Protein AF-A0A2G2QVF4-F1 (afdb_monomer_lite)

Secondary structure (DSSP, 8-state):
-----------------------TT-----S---HHHHHHHHTT-HHHHHHHHHHHHHS--HHHHHHHHHHHHHHHHHHHHHHHHHHH-HHHHHHHHHHHHHHHHHHHHHHHHTS--PPTTTHHHHHHHTTT-

Radius of gyration: 27.66 Å; chains: 1; bounding box: 65×47×85 Å

Sequence (133 aa):
MEQVSRVNGMQQMPSVENHHKHHQGTDIMSDKISGKAKAIIAHITLIGWIVALVLNMQKRDSYASFYIRQYLGIMICGFVGNIVFSMIHNSLVMIWAILVLVAWIISLVGAISDKETEIPYIGSYFQNWFKGL

Structure (mmCIF, N/CA/C/O backbone):
data_AF-A0A2G2QVF4-F1
#
_entry.id   AF-A0A2G2QVF4-F1
#
loop_
_atom_site.group_PDB
_atom_site.id
_atom_site.type_symbol
_atom_site.label_atom_id
_atom_site.label_alt_id
_atom_site.label_comp_id
_atom_site.label_asym_id
_atom_site.label_entity_id
_atom_site.label_seq_id
_atom_site.pdbx_PDB_ins_code
_atom_site.Cartn_x
_atom_site.Cartn_y
_atom_site.Cartn_z
_atom_site.occupancy
_atom_site.B_iso_or_equiv
_atom_site.auth_seq_id
_atom_site.auth_comp_id
_atom_site.auth_asym_id
_atom_site.auth_atom_id
_atom_site.pdbx_PDB_model_num
ATOM 1 N N . MET A 1 1 ? -46.483 32.854 62.940 1.00 43.19 1 MET A N 1
ATOM 2 C CA . MET A 1 1 ? -45.574 33.959 62.590 1.00 43.19 1 MET A CA 1
ATOM 3 C C . MET A 1 1 ? -44.204 33.584 63.105 1.00 43.19 1 MET A C 1
ATOM 5 O O . MET A 1 1 ? -44.026 33.466 64.311 1.00 43.19 1 MET A O 1
ATOM 9 N N . GLU A 1 2 ? -43.323 33.261 62.164 1.00 57.56 2 GLU A N 1
ATOM 10 C CA . GLU A 1 2 ? -41.919 32.912 62.359 1.00 57.56 2 GLU A CA 1
ATOM 11 C C . GLU A 1 2 ? -41.177 33.953 63.189 1.00 57.56 2 GLU A C 1
ATOM 13 O O . GLU A 1 2 ? -41.100 35.124 62.829 1.00 57.56 2 GLU A O 1
ATOM 18 N N . GLN A 1 3 ? -40.589 33.487 64.281 1.00 48.31 3 GLN A N 1
ATOM 19 C CA . GLN A 1 3 ? -39.424 34.080 64.913 1.00 48.31 3 GLN A CA 1
ATOM 20 C C . GLN A 1 3 ? -38.576 32.877 65.350 1.00 48.31 3 GLN A C 1
ATOM 22 O O . GLN A 1 3 ? -39.121 31.927 65.898 1.00 48.31 3 GLN A O 1
ATOM 27 N N . VAL A 1 4 ? -37.270 32.775 65.191 1.00 56.53 4 VAL A N 1
ATOM 28 C CA . VAL A 1 4 ? -36.224 33.606 64.607 1.00 56.53 4 VAL A CA 1
ATOM 29 C C . VAL A 1 4 ? -34.995 32.687 64.638 1.00 56.53 4 VAL A C 1
ATOM 31 O O . VAL A 1 4 ? -34.863 31.866 65.544 1.00 56.53 4 VAL A O 1
ATOM 34 N N . SER A 1 5 ? -34.100 32.837 63.664 1.00 60.06 5 SER A N 1
ATOM 35 C CA . SER A 1 5 ? -32.658 32.593 63.809 1.00 60.06 5 SER A CA 1
ATOM 36 C C . SER A 1 5 ? -32.230 31.352 64.611 1.00 60.06 5 SER A C 1
ATOM 38 O O . SER A 1 5 ? -31.872 31.423 65.788 1.00 60.06 5 SER A O 1
ATOM 40 N N . ARG A 1 6 ? -32.119 30.215 63.923 1.00 59.81 6 ARG A N 1
ATOM 41 C CA . ARG A 1 6 ? -31.061 29.257 64.243 1.00 59.81 6 ARG A CA 1
ATOM 42 C C . ARG A 1 6 ? -29.952 29.408 63.219 1.00 59.81 6 ARG A C 1
ATOM 44 O O . ARG A 1 6 ? -29.966 28.783 62.171 1.00 59.81 6 ARG A O 1
ATOM 51 N N . VAL A 1 7 ? -29.037 30.308 63.562 1.00 62.59 7 VAL A N 1
ATOM 52 C CA . VAL A 1 7 ? -27.600 30.032 63.545 1.00 62.59 7 VAL A CA 1
ATOM 53 C C . VAL A 1 7 ? -27.114 29.378 62.253 1.00 62.59 7 VAL A C 1
ATOM 55 O O . VAL A 1 7 ? -26.990 28.168 62.104 1.00 62.59 7 VAL A O 1
ATOM 58 N N . ASN A 1 8 ? -26.809 30.279 61.333 1.00 55.47 8 ASN A N 1
ATOM 59 C CA . ASN A 1 8 ? -25.709 30.199 60.394 1.00 55.47 8 ASN A CA 1
ATOM 60 C C . ASN A 1 8 ? -24.504 29.385 60.921 1.00 55.47 8 ASN A C 1
ATOM 62 O O . ASN A 1 8 ? -24.060 29.594 62.048 1.00 55.47 8 ASN A O 1
ATOM 66 N N . GLY A 1 9 ? -23.916 28.574 60.040 1.00 59.25 9 GLY A N 1
ATOM 67 C CA . GLY A 1 9 ? -22.498 28.229 60.098 1.00 59.25 9 GLY 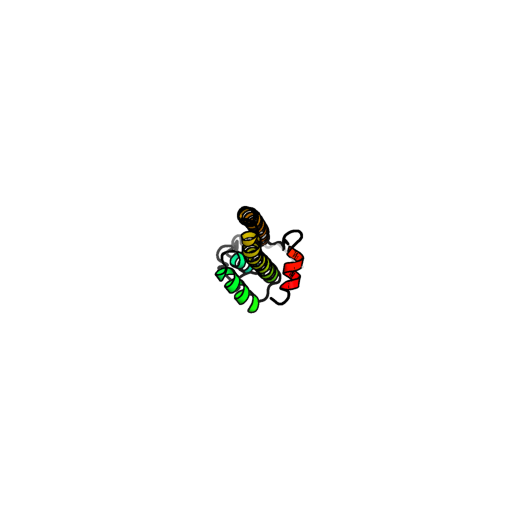A CA 1
ATOM 68 C C . GLY A 1 9 ? -22.134 27.018 60.948 1.00 59.25 9 GLY A C 1
ATOM 69 O O . GLY A 1 9 ? -21.844 27.151 62.128 1.00 59.25 9 GLY A O 1
ATOM 70 N N . MET A 1 10 ? -22.036 25.855 60.303 1.00 54.81 10 MET A N 1
ATOM 71 C CA . MET A 1 10 ? -20.814 25.040 60.283 1.00 54.81 10 MET A CA 1
ATOM 72 C C . MET A 1 10 ? -21.048 23.796 59.416 1.00 54.81 10 MET A C 1
ATOM 74 O O . MET A 1 10 ? -21.790 22.893 59.775 1.00 54.81 10 MET A O 1
ATOM 78 N N . GLN A 1 11 ? -20.337 23.765 58.289 1.00 60.97 11 GLN A N 1
ATOM 79 C CA . GLN A 1 11 ? -19.845 22.539 57.661 1.00 60.97 11 GLN A CA 1
ATOM 80 C C . GLN A 1 11 ? -20.892 21.603 57.041 1.00 60.97 11 GLN A C 1
ATOM 82 O O . GLN A 1 11 ? -21.108 20.482 57.486 1.00 60.97 11 GLN A O 1
ATOM 87 N N . GLN A 1 12 ? -21.375 21.977 55.859 1.00 57.03 12 GLN A N 1
ATOM 88 C CA . GLN A 1 12 ? -21.228 21.020 54.765 1.00 57.03 12 GLN A CA 1
ATOM 89 C C . GLN A 1 12 ? -20.032 21.482 53.949 1.00 57.03 12 GLN A C 1
ATOM 91 O O . GLN A 1 12 ? -20.113 22.401 53.137 1.00 57.03 12 GLN A O 1
ATOM 96 N N . MET A 1 13 ? -18.878 20.911 54.295 1.00 56.50 13 MET A N 1
ATOM 97 C CA . MET A 1 13 ? -17.682 21.031 53.477 1.00 56.50 13 MET A CA 1
ATOM 98 C C . MET A 1 13 ? -18.054 20.557 52.066 1.00 56.50 13 MET A C 1
ATOM 100 O O . MET A 1 13 ? -18.700 19.509 51.958 1.00 56.50 13 MET A O 1
ATOM 104 N N . PRO A 1 14 ? -17.671 21.268 50.988 1.00 58.97 14 PRO A N 1
ATOM 105 C CA . PRO A 1 14 ? -17.633 20.615 49.694 1.00 58.97 14 PRO A CA 1
ATOM 106 C C . PRO A 1 14 ? -16.743 19.391 49.886 1.00 58.97 14 PRO A C 1
ATOM 108 O O . PRO A 1 14 ? -15.627 19.522 50.392 1.00 58.97 14 PRO A O 1
ATOM 111 N N . SER A 1 15 ? -17.260 18.206 49.574 1.00 61.09 15 SER A N 1
ATOM 112 C CA . SER A 1 15 ? -16.462 16.990 49.493 1.00 61.09 15 SER A CA 1
ATOM 113 C C . SER A 1 15 ?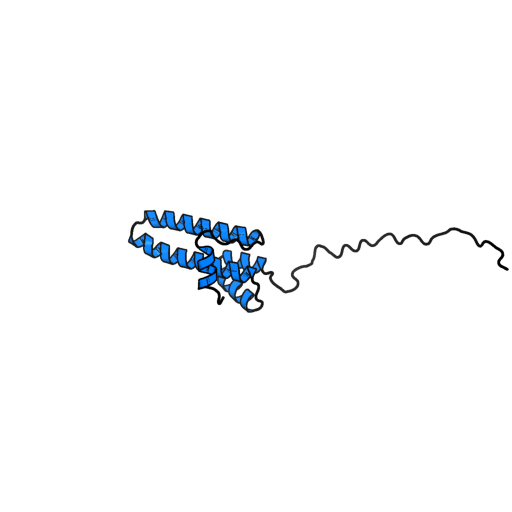 -15.440 17.199 48.377 1.00 61.09 15 SER A C 1
ATOM 115 O O . SER A 1 15 ? -15.652 16.836 47.223 1.00 61.09 15 SER A O 1
ATOM 117 N N . VAL A 1 16 ? -14.354 17.890 48.717 1.00 65.12 16 VAL A N 1
ATOM 118 C CA . VAL A 1 16 ? -13.092 17.793 48.011 1.00 65.12 16 VAL A CA 1
ATOM 119 C C . VAL A 1 16 ? -12.755 16.314 48.013 1.00 65.12 16 VAL A C 1
ATOM 121 O O . VAL A 1 16 ? -12.926 15.633 49.021 1.00 65.12 16 VAL A O 1
ATOM 124 N N . GLU A 1 17 ? -12.267 15.865 46.865 1.00 59.66 17 GLU A N 1
ATOM 125 C CA . GLU A 1 17 ? -11.664 14.555 46.691 1.00 59.66 17 GLU A CA 1
ATOM 126 C C . GLU A 1 17 ? -12.675 13.433 46.443 1.00 59.66 17 GLU A C 1
ATOM 128 O O . GLU A 1 17 ? -13.100 12.689 47.314 1.00 59.66 17 GLU A O 1
ATOM 133 N N . ASN A 1 18 ? -13.005 13.244 45.171 1.00 51.59 18 ASN A N 1
ATOM 134 C CA . ASN A 1 18 ? -12.189 12.299 44.429 1.00 51.59 18 ASN A CA 1
ATOM 135 C C . ASN A 1 18 ? -12.149 12.719 42.972 1.00 51.59 18 ASN A C 1
ATOM 137 O O . ASN A 1 18 ? -13.115 12.618 42.217 1.00 51.59 18 ASN A O 1
ATOM 141 N N . HIS A 1 19 ? -10.964 13.184 42.596 1.00 54.28 19 HIS A N 1
ATOM 142 C CA . HIS A 1 19 ? -10.455 13.108 41.249 1.00 54.28 19 HIS A CA 1
ATOM 143 C C . HIS A 1 19 ? -10.523 11.626 40.854 1.00 54.28 19 HIS A C 1
ATOM 145 O O . HIS A 1 19 ? -9.542 10.895 40.969 1.00 54.28 19 HIS A O 1
ATOM 151 N N . HIS A 1 20 ? -11.691 11.167 40.396 1.00 49.41 20 HIS A N 1
ATOM 152 C CA . HIS A 1 20 ? -11.818 9.954 39.608 1.00 49.41 20 HIS A CA 1
ATOM 153 C C . HIS A 1 20 ? -11.112 10.274 38.289 1.00 49.41 20 HIS A C 1
ATOM 155 O O . HIS A 1 20 ? -11.714 10.558 37.256 1.00 49.41 20 HIS A O 1
ATOM 161 N N . LYS A 1 21 ? -9.774 10.274 38.343 1.00 55.41 21 LYS A N 1
ATOM 162 C CA . LYS A 1 21 ? -8.960 9.805 37.240 1.00 55.41 21 LYS A CA 1
ATOM 163 C C . LYS A 1 21 ? -9.470 8.392 37.011 1.00 55.41 21 LYS A C 1
ATOM 165 O O . LYS A 1 21 ? -8.975 7.448 37.616 1.00 55.41 21 LYS A O 1
ATOM 170 N N . HIS A 1 22 ? -10.520 8.259 36.205 1.00 44.12 22 HIS A N 1
ATOM 171 C CA . HIS A 1 22 ? -10.784 6.999 35.550 1.00 44.12 22 HIS A CA 1
ATOM 172 C C . HIS A 1 22 ? -9.523 6.721 34.761 1.00 44.12 22 HIS A C 1
ATOM 174 O O . HIS A 1 22 ? -9.229 7.407 33.789 1.00 44.12 22 HIS A O 1
ATOM 180 N N . HIS A 1 23 ? -8.725 5.844 35.359 1.00 53.06 23 HIS A N 1
ATOM 181 C CA . HIS A 1 23 ? -7.497 5.234 34.908 1.00 53.06 23 HIS A CA 1
ATOM 182 C C . HIS A 1 23 ? -7.248 5.415 33.408 1.00 53.06 23 HIS A C 1
ATOM 184 O O . HIS A 1 23 ? -7.444 4.501 32.616 1.00 53.06 23 HIS A O 1
ATOM 190 N N . GLN A 1 24 ? -6.726 6.585 33.034 1.00 47.88 24 GLN A N 1
ATOM 191 C CA . GLN A 1 24 ? -6.181 6.870 31.709 1.00 47.88 24 GLN A CA 1
ATOM 192 C C . GLN A 1 24 ? -4.796 6.217 31.596 1.00 47.88 24 GLN A C 1
ATOM 194 O O . GLN A 1 24 ? -3.779 6.872 31.386 1.00 47.88 24 GLN A O 1
ATOM 199 N N . GLY A 1 25 ? -4.754 4.912 31.864 1.00 50.16 25 GLY A N 1
ATOM 200 C CA . GLY A 1 25 ? -3.527 4.153 32.075 1.00 50.16 25 GLY A CA 1
ATOM 201 C C . GLY A 1 25 ? -3.684 2.634 32.057 1.00 50.16 25 GLY A C 1
ATOM 202 O O . GLY A 1 25 ? -2.667 1.955 32.100 1.00 50.16 25 GLY A O 1
ATOM 203 N N . THR A 1 26 ? -4.901 2.087 31.951 1.00 50.06 26 THR A N 1
ATOM 204 C CA . THR A 1 26 ? -5.127 0.637 31.792 1.00 50.06 26 THR A CA 1
ATOM 205 C C . THR A 1 26 ? -6.418 0.324 31.030 1.00 50.06 26 THR A C 1
ATOM 207 O O . THR A 1 26 ? -7.097 -0.650 31.339 1.00 50.06 26 THR A O 1
ATOM 210 N N . ASP A 1 27 ? -6.728 1.075 29.971 1.00 51.00 27 ASP A N 1
ATOM 211 C CA . ASP A 1 27 ? -7.512 0.518 28.858 1.00 51.00 27 ASP A CA 1
ATOM 212 C C . ASP A 1 27 ? -6.585 -0.391 28.037 1.00 51.00 27 ASP A C 1
ATOM 214 O O . ASP A 1 27 ? -6.295 -0.161 26.862 1.00 51.00 27 ASP A O 1
ATOM 218 N N . ILE A 1 28 ? -6.029 -1.408 28.689 1.00 55.59 28 ILE A N 1
ATOM 219 C CA . ILE A 1 28 ? -5.375 -2.513 28.007 1.00 55.59 28 ILE A CA 1
ATOM 220 C C . ILE A 1 28 ? -6.461 -3.215 27.198 1.00 55.59 28 ILE A C 1
ATOM 222 O O . ILE A 1 28 ? -7.209 -4.032 27.716 1.00 55.59 28 ILE A O 1
ATOM 226 N N . MET A 1 29 ? -6.548 -2.848 25.919 1.00 51.66 29 MET A N 1
ATOM 227 C CA . MET A 1 29 ? -7.149 -3.665 24.875 1.00 51.66 29 MET A CA 1
ATOM 228 C C . MET A 1 29 ? -8.573 -4.142 25.203 1.00 51.66 29 MET A C 1
ATOM 230 O O . MET A 1 29 ? -8.805 -5.343 25.314 1.00 51.66 29 MET A O 1
ATOM 234 N N . SER A 1 30 ? -9.554 -3.234 25.296 1.00 48.16 30 SER A N 1
ATOM 235 C CA . SER A 1 30 ? -10.939 -3.659 25.037 1.00 48.16 30 SER A CA 1
ATOM 236 C C . SER A 1 30 ? -10.926 -4.422 23.708 1.00 48.16 30 SER A C 1
ATOM 238 O O . SER A 1 30 ? -10.532 -3.851 22.690 1.00 48.16 30 SER A O 1
ATOM 240 N N . ASP A 1 31 ? -11.203 -5.727 23.788 1.00 63.03 31 ASP A N 1
ATOM 241 C CA . ASP A 1 31 ? -10.879 -6.824 22.863 1.00 63.03 31 ASP A CA 1
ATOM 242 C C . ASP A 1 31 ? -11.325 -6.567 21.415 1.00 63.03 31 ASP A C 1
ATOM 244 O O . ASP A 1 31 ? -12.340 -7.052 20.911 1.00 63.03 31 ASP A O 1
ATOM 248 N N . LYS A 1 32 ? -10.594 -5.676 20.750 1.00 69.75 32 LYS A N 1
ATOM 249 C CA . LYS A 1 32 ? -10.864 -5.228 19.396 1.00 69.75 32 LYS A CA 1
ATOM 250 C C . LYS A 1 32 ? -9.639 -4.515 18.849 1.00 69.75 32 LYS A C 1
ATOM 252 O O . LYS A 1 32 ? -9.385 -3.353 19.151 1.00 69.75 32 LYS A O 1
ATOM 257 N N . ILE A 1 33 ? -8.905 -5.187 17.967 1.00 82.88 33 ILE A N 1
ATOM 258 C CA . ILE A 1 33 ? -7.825 -4.543 17.211 1.00 82.88 33 ILE A CA 1
ATOM 259 C C . ILE A 1 33 ? -8.429 -3.366 16.421 1.00 82.88 33 ILE A C 1
ATOM 261 O O . ILE A 1 33 ? -9.384 -3.549 15.652 1.00 82.88 33 ILE A O 1
ATOM 265 N N . SER A 1 34 ? -7.909 -2.154 16.637 1.00 90.75 34 SER A N 1
ATOM 266 C CA . SER A 1 34 ? -8.379 -0.941 15.957 1.00 90.75 34 SER A CA 1
ATOM 267 C C . SER A 1 34 ? -8.075 -0.991 14.456 1.00 90.75 34 SER A C 1
ATOM 269 O O . SER A 1 34 ? -7.137 -1.669 14.033 1.00 90.75 34 SER A O 1
ATOM 271 N N . GLY A 1 35 ? -8.844 -0.263 13.637 1.00 90.12 35 GLY A N 1
ATOM 272 C CA . GLY A 1 35 ? -8.588 -0.150 12.194 1.00 90.12 35 GLY A CA 1
ATOM 273 C C . GLY A 1 35 ? -7.157 0.291 11.889 1.00 90.12 35 GLY A C 1
ATOM 274 O O . GLY A 1 35 ? -6.472 -0.322 11.072 1.00 90.12 35 GLY A O 1
ATOM 275 N N . LYS A 1 36 ? -6.658 1.267 12.657 1.00 91.62 36 LYS A N 1
ATOM 276 C CA . LYS A 1 36 ? -5.270 1.733 12.609 1.00 91.62 36 LYS A CA 1
ATOM 277 C C . LYS A 1 36 ? -4.252 0.629 12.881 1.00 91.62 36 LYS A C 1
ATOM 279 O O . LYS A 1 36 ? -3.296 0.479 12.126 1.00 91.62 36 LYS A O 1
ATOM 284 N N . ALA A 1 37 ? -4.459 -0.171 13.925 1.00 92.56 37 ALA A N 1
ATOM 285 C CA . ALA A 1 37 ? -3.564 -1.282 14.227 1.00 92.56 37 ALA A CA 1
ATOM 286 C C . ALA A 1 37 ? -3.571 -2.329 13.101 1.00 92.56 37 ALA A C 1
ATOM 288 O O . ALA A 1 37 ? -2.502 -2.754 12.673 1.00 92.56 37 ALA A O 1
ATOM 289 N N . LYS A 1 38 ? -4.744 -2.679 12.550 1.00 93.50 38 LYS A N 1
ATOM 290 C CA . LYS A 1 38 ? -4.839 -3.581 11.384 1.00 93.50 38 LYS A CA 1
ATOM 291 C C . LYS A 1 38 ? -4.086 -3.021 10.174 1.00 93.50 38 LYS A C 1
ATOM 293 O O . LYS A 1 38 ? -3.342 -3.757 9.535 1.00 93.50 38 LYS A O 1
ATOM 298 N N . ALA A 1 39 ? -4.237 -1.727 9.890 1.00 93.81 39 ALA A N 1
ATOM 299 C CA . ALA A 1 39 ? -3.538 -1.056 8.798 1.00 93.81 39 ALA A CA 1
ATOM 300 C C . ALA A 1 39 ? -2.012 -1.087 8.979 1.00 93.81 39 ALA A C 1
ATOM 302 O O . ALA A 1 39 ? -1.295 -1.372 8.025 1.00 93.81 39 ALA A O 1
ATOM 303 N N . ILE A 1 40 ? -1.500 -0.855 10.191 1.00 93.25 40 ILE A N 1
ATOM 304 C CA . ILE A 1 40 ? -0.058 -0.934 10.475 1.00 93.25 40 ILE A CA 1
ATOM 305 C C . ILE A 1 40 ? 0.441 -2.377 10.342 1.00 93.25 40 ILE A C 1
ATOM 307 O O . ILE A 1 40 ? 1.437 -2.606 9.660 1.00 93.25 40 ILE A O 1
ATOM 311 N N . ILE A 1 41 ? -0.273 -3.354 10.921 1.00 92.75 41 ILE A N 1
ATOM 312 C CA . ILE A 1 41 ? 0.056 -4.788 10.819 1.00 92.75 41 ILE A CA 1
ATOM 313 C C . ILE A 1 41 ? 0.159 -5.216 9.350 1.00 92.75 41 ILE A C 1
ATOM 315 O O . ILE A 1 41 ? 1.064 -5.975 8.998 1.00 92.75 41 ILE A O 1
ATOM 319 N N . ALA A 1 42 ? -0.705 -4.670 8.487 1.00 92.69 42 ALA A N 1
ATOM 320 C CA . ALA A 1 42 ? -0.696 -4.974 7.065 1.00 92.69 42 ALA A CA 1
ATOM 321 C C . ALA A 1 42 ? 0.639 -4.647 6.376 1.00 92.69 42 ALA A C 1
ATOM 323 O O . ALA A 1 42 ? 0.965 -5.303 5.398 1.00 92.69 42 ALA A O 1
ATOM 324 N N . HIS A 1 43 ? 1.418 -3.683 6.880 1.00 91.06 43 HIS A N 1
ATOM 325 C CA . HIS A 1 43 ? 2.652 -3.204 6.246 1.00 91.06 43 HIS A CA 1
ATOM 326 C C . HIS A 1 43 ? 3.939 -3.865 6.761 1.00 91.06 43 HIS A C 1
ATOM 328 O O . HIS A 1 43 ? 5.005 -3.582 6.215 1.00 91.06 43 HIS A O 1
ATOM 334 N N . ILE A 1 44 ? 3.880 -4.700 7.807 1.00 89.88 44 ILE A N 1
ATOM 335 C CA . ILE A 1 44 ? 5.087 -5.221 8.481 1.00 89.88 44 ILE A CA 1
ATOM 336 C C . ILE A 1 44 ? 5.758 -6.319 7.648 1.00 89.88 44 ILE A C 1
ATOM 338 O O . ILE A 1 44 ? 6.965 -6.298 7.429 1.00 89.88 44 ILE A O 1
ATOM 342 N N . THR A 1 45 ? 4.982 -7.301 7.200 1.00 88.44 45 THR A N 1
ATOM 343 C CA . THR A 1 45 ? 5.448 -8.416 6.363 1.00 88.44 45 THR A CA 1
ATOM 344 C C . THR A 1 45 ? 4.295 -8.925 5.505 1.00 88.44 45 THR A C 1
ATOM 346 O O . THR A 1 45 ? 3.135 -8.630 5.789 1.00 88.44 45 THR A O 1
ATOM 349 N N . LEU A 1 46 ? 4.588 -9.777 4.518 1.00 90.06 46 LEU A N 1
ATOM 350 C CA . LEU A 1 46 ? 3.560 -10.534 3.795 1.00 90.06 46 LEU A CA 1
ATOM 351 C C . LEU A 1 46 ? 2.643 -11.318 4.756 1.00 90.06 46 LEU A C 1
ATOM 353 O O . LEU A 1 46 ? 1.430 -11.352 4.572 1.00 90.06 46 LEU A O 1
ATOM 357 N N . ILE A 1 47 ? 3.213 -11.898 5.818 1.00 92.25 47 ILE A N 1
ATOM 358 C CA . ILE A 1 47 ? 2.446 -12.591 6.863 1.00 92.25 47 ILE A CA 1
ATOM 359 C C . ILE A 1 47 ? 1.561 -11.592 7.621 1.00 92.25 47 ILE A C 1
ATOM 361 O O . ILE A 1 47 ? 0.378 -11.852 7.822 1.00 92.25 47 ILE A O 1
ATOM 365 N N . GLY A 1 48 ? 2.106 -10.429 7.988 1.00 92.31 48 GLY A N 1
ATOM 366 C CA . GLY A 1 48 ? 1.353 -9.336 8.609 1.00 92.31 48 GLY A CA 1
ATOM 367 C C . GLY A 1 48 ? 0.176 -8.872 7.748 1.00 92.31 48 GLY A C 1
ATOM 368 O O . GLY A 1 48 ? -0.926 -8.696 8.260 1.00 92.31 48 GLY A O 1
ATOM 369 N N . TRP A 1 49 ? 0.357 -8.782 6.432 1.00 96.19 49 TRP A N 1
ATOM 370 C CA . TRP A 1 49 ? -0.724 -8.482 5.495 1.00 96.19 49 TRP A CA 1
ATOM 371 C C . TRP A 1 49 ? -1.849 -9.522 5.522 1.00 96.19 49 TRP A C 1
ATOM 373 O O . TRP A 1 49 ? -3.016 -9.149 5.654 1.00 96.19 49 TRP A O 1
ATOM 383 N N . ILE A 1 50 ? -1.517 -10.818 5.484 1.00 95.12 50 ILE A N 1
ATOM 384 C CA . ILE A 1 50 ? -2.511 -11.902 5.583 1.00 95.12 50 ILE A CA 1
ATOM 385 C C . ILE A 1 50 ? -3.264 -11.818 6.918 1.00 95.12 50 ILE A C 1
ATOM 387 O O . ILE A 1 50 ? -4.492 -11.901 6.949 1.00 95.12 50 ILE A O 1
ATOM 391 N N . VAL A 1 51 ? -2.545 -11.608 8.024 1.00 94.56 51 VAL A N 1
ATOM 392 C CA . VAL A 1 51 ? -3.148 -11.462 9.356 1.00 94.56 51 VAL A CA 1
ATOM 393 C C . VAL A 1 51 ? -4.087 -10.254 9.399 1.00 94.56 51 VAL A C 1
ATOM 395 O O . VAL A 1 51 ? -5.217 -10.375 9.869 1.00 94.56 51 VAL A O 1
ATOM 398 N N . ALA A 1 52 ? -3.670 -9.104 8.869 1.00 94.38 52 ALA A N 1
ATOM 399 C CA . ALA A 1 52 ? -4.505 -7.908 8.800 1.00 94.38 52 ALA A CA 1
ATOM 400 C C . ALA A 1 52 ? -5.779 -8.135 7.974 1.00 94.38 52 ALA A C 1
ATOM 402 O O . ALA A 1 52 ? -6.853 -7.693 8.389 1.00 94.38 52 ALA A O 1
ATOM 403 N N . LEU A 1 53 ? -5.680 -8.862 6.856 1.00 95.25 53 LEU A N 1
ATOM 404 C CA . LEU A 1 53 ? -6.826 -9.247 6.033 1.00 95.25 53 LEU A CA 1
ATOM 405 C C . LEU A 1 53 ? -7.826 -10.087 6.834 1.00 95.25 53 LEU A C 1
ATOM 407 O O . LEU A 1 53 ? -8.997 -9.717 6.921 1.00 95.25 53 LEU A O 1
ATOM 411 N N . VAL A 1 54 ? -7.371 -11.162 7.482 1.00 94.75 54 VAL A N 1
ATOM 412 C CA . VAL A 1 54 ? -8.238 -12.041 8.286 1.00 94.75 54 VAL A CA 1
ATOM 413 C C . VAL A 1 54 ? -8.890 -11.273 9.443 1.00 94.75 54 VAL A C 1
ATOM 415 O O . VAL A 1 54 ? -10.103 -11.363 9.647 1.00 94.75 54 VAL A O 1
ATOM 418 N N . LEU A 1 55 ? -8.122 -10.444 10.158 1.00 92.50 55 LEU A N 1
ATOM 419 C CA . LEU A 1 55 ? -8.641 -9.596 11.238 1.00 92.50 55 LEU A CA 1
ATOM 420 C C . LEU A 1 55 ? -9.679 -8.583 10.736 1.00 92.50 55 LEU A C 1
ATOM 422 O O . LEU A 1 55 ? -10.613 -8.221 11.460 1.00 92.50 55 LEU A O 1
ATOM 426 N N . ASN A 1 56 ? -9.519 -8.076 9.516 1.00 94.12 56 ASN A N 1
ATOM 427 C CA . ASN A 1 56 ? -10.467 -7.154 8.905 1.00 94.12 56 ASN A CA 1
ATOM 428 C C . ASN A 1 56 ? -11.732 -7.870 8.402 1.00 94.12 5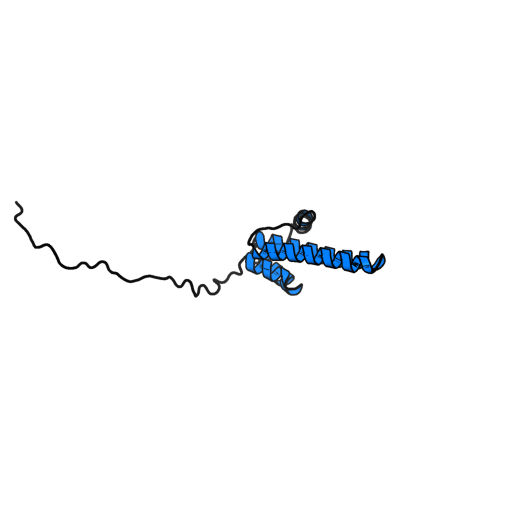6 ASN A C 1
ATOM 430 O O . ASN A 1 56 ? -12.814 -7.306 8.509 1.00 94.12 56 ASN A O 1
ATOM 434 N N . MET A 1 57 ? -11.643 -9.123 7.952 1.00 92.00 57 MET A N 1
ATOM 435 C CA . MET A 1 57 ? -12.818 -9.913 7.556 1.00 92.00 57 MET A CA 1
ATOM 436 C C . MET A 1 57 ? -13.764 -10.193 8.730 1.00 92.00 57 MET A C 1
ATOM 438 O O . MET A 1 57 ? -14.978 -10.126 8.562 1.00 92.00 57 MET A O 1
ATOM 442 N N . GLN A 1 58 ? -13.224 -10.457 9.923 1.00 89.75 58 GLN A N 1
ATOM 443 C CA . GLN A 1 58 ? -14.032 -10.668 11.132 1.00 89.75 58 GLN A CA 1
ATOM 444 C C . GLN A 1 58 ? -14.765 -9.397 11.574 1.00 89.75 58 GLN A C 1
ATOM 446 O O . GLN A 1 58 ? -15.915 -9.439 12.008 1.00 89.75 58 GLN A O 1
ATOM 451 N N . LYS A 1 59 ? -14.090 -8.247 11.477 1.00 88.88 59 LYS A N 1
ATOM 452 C CA . LYS A 1 59 ? -14.661 -6.945 11.821 1.00 88.88 59 LYS A CA 1
ATOM 453 C C . LYS A 1 59 ? -14.167 -5.885 10.855 1.00 88.88 59 LYS A C 1
ATOM 455 O O . LYS A 1 59 ? -13.098 -5.306 11.076 1.00 88.88 59 LYS A O 1
ATOM 460 N N . ARG A 1 60 ? -14.970 -5.652 9.816 1.00 90.00 60 ARG A N 1
ATOM 461 C CA . ARG A 1 60 ? -14.626 -4.749 8.719 1.00 90.00 60 ARG A CA 1
ATOM 462 C C . ARG A 1 60 ? -14.457 -3.326 9.223 1.00 90.00 60 ARG A C 1
ATOM 464 O O . ARG A 1 60 ? -15.252 -2.829 10.019 1.00 90.00 60 ARG A O 1
ATOM 471 N N . ASP A 1 61 ? -13.397 -2.706 8.745 1.00 94.12 61 ASP A N 1
ATOM 472 C CA . ASP A 1 61 ? -13.025 -1.332 9.018 1.00 94.12 61 ASP A CA 1
ATOM 473 C C . ASP A 1 61 ? -12.557 -0.714 7.694 1.00 94.12 61 ASP A C 1
ATOM 475 O O . ASP A 1 61 ? -11.743 -1.313 6.983 1.00 94.12 61 ASP A O 1
ATOM 479 N N . SER A 1 62 ? -13.134 0.423 7.295 1.00 93.62 62 SER A N 1
ATOM 480 C CA . SER A 1 62 ? -12.868 1.020 5.977 1.00 93.62 62 SER A CA 1
ATOM 481 C C . SER A 1 62 ? -11.404 1.426 5.829 1.00 93.62 62 SER A C 1
ATOM 483 O O . SER A 1 62 ? -10.798 1.126 4.801 1.00 93.62 62 SER A O 1
ATOM 485 N N . TYR A 1 63 ? -10.825 1.978 6.896 1.00 94.56 63 TYR A N 1
ATOM 486 C CA . TYR A 1 63 ? -9.437 2.416 6.958 1.00 94.56 63 TYR A CA 1
ATOM 487 C C . TYR A 1 63 ? -8.471 1.237 6.834 1.00 94.56 63 TYR A C 1
ATOM 489 O O . TYR A 1 63 ? -7.544 1.248 6.022 1.00 94.56 63 TYR A O 1
ATOM 497 N N . ALA A 1 64 ? -8.719 0.161 7.586 1.00 94.44 64 ALA A N 1
ATOM 498 C CA . ALA A 1 64 ? -7.938 -1.064 7.447 1.00 94.44 64 ALA A CA 1
ATOM 499 C C . ALA A 1 64 ? -8.067 -1.650 6.032 1.00 94.44 64 ALA A C 1
ATOM 501 O O . ALA A 1 64 ? -7.060 -1.994 5.416 1.00 94.44 64 ALA A O 1
ATOM 502 N N . SER A 1 65 ? -9.289 -1.717 5.493 1.00 95.62 65 SER A N 1
ATOM 503 C CA . SER A 1 65 ? -9.555 -2.234 4.142 1.00 95.62 65 SER A CA 1
ATOM 504 C C . SER A 1 65 ? -8.819 -1.421 3.075 1.00 95.62 65 SER A C 1
ATOM 506 O O . SER A 1 65 ? -8.267 -1.984 2.135 1.00 95.62 65 SER A O 1
ATOM 508 N N . PHE A 1 66 ? -8.781 -0.095 3.208 1.00 96.44 66 PHE A N 1
ATOM 509 C CA . PHE A 1 66 ? -8.035 0.799 2.324 1.00 96.44 66 PHE A CA 1
ATOM 510 C C . PHE A 1 66 ? -6.543 0.442 2.273 1.00 96.44 66 PHE A C 1
ATOM 512 O O . PHE A 1 66 ? -6.005 0.207 1.189 1.00 96.44 66 PHE A O 1
ATOM 519 N N . TYR A 1 67 ? -5.893 0.317 3.432 1.00 95.75 67 TYR A N 1
ATOM 520 C CA . TYR A 1 67 ? -4.462 0.016 3.511 1.00 95.75 67 TYR A CA 1
ATOM 521 C C . TYR A 1 67 ? -4.114 -1.428 3.144 1.00 95.75 67 TYR A C 1
ATOM 523 O O . TYR A 1 67 ? -3.072 -1.667 2.536 1.00 95.75 67 TYR A O 1
ATOM 531 N N . ILE A 1 68 ? -4.999 -2.385 3.433 1.00 96.19 68 ILE A N 1
ATOM 532 C CA . ILE A 1 68 ? -4.865 -3.778 2.982 1.00 96.19 68 ILE A CA 1
ATOM 533 C C . ILE A 1 68 ? -4.862 -3.837 1.449 1.00 96.19 68 ILE A C 1
ATOM 535 O O . ILE A 1 68 ? -3.984 -4.474 0.865 1.00 96.19 68 ILE A O 1
ATOM 539 N N . ARG A 1 69 ? -5.798 -3.143 0.789 1.00 96.19 69 ARG A N 1
ATOM 540 C CA . ARG A 1 69 ? -5.877 -3.062 -0.680 1.00 96.19 69 ARG A CA 1
ATOM 541 C C . ARG A 1 69 ? -4.676 -2.333 -1.276 1.00 96.19 69 ARG A C 1
ATOM 543 O O . ARG A 1 69 ? -4.101 -2.794 -2.259 1.00 96.19 69 ARG A O 1
ATOM 550 N N . GLN A 1 70 ? -4.272 -1.225 -0.660 1.00 95.88 70 GLN A N 1
ATOM 551 C CA . GLN A 1 70 ? -3.149 -0.422 -1.129 1.00 95.88 70 GLN A CA 1
ATOM 552 C C . GLN A 1 70 ? -1.828 -1.190 -1.054 1.00 95.88 70 GLN A C 1
ATOM 554 O O . GLN A 1 70 ? -1.110 -1.258 -2.051 1.00 95.88 70 GLN A O 1
ATOM 559 N N . TYR A 1 71 ? -1.532 -1.827 0.083 1.00 95.56 71 TYR A N 1
ATOM 560 C CA . TYR A 1 71 ? -0.302 -2.602 0.236 1.00 95.56 71 TYR A CA 1
ATOM 561 C C . TYR A 1 71 ? -0.277 -3.829 -0.681 1.00 95.56 71 TYR A C 1
ATOM 563 O O . TYR A 1 71 ? 0.762 -4.104 -1.279 1.00 95.56 71 TYR A O 1
ATOM 571 N N . LEU A 1 72 ? -1.417 -4.499 -0.897 1.00 96.06 72 LEU A N 1
ATOM 572 C CA . LEU A 1 72 ? -1.516 -5.579 -1.884 1.00 96.06 72 LEU A CA 1
ATOM 573 C C . LEU A 1 72 ? -1.139 -5.099 -3.294 1.00 96.06 72 LEU A C 1
ATOM 575 O O . LEU A 1 72 ? -0.360 -5.760 -3.981 1.00 96.06 72 LEU A O 1
ATOM 579 N N . GLY A 1 73 ? -1.652 -3.937 -3.707 1.00 95.12 73 GLY A N 1
ATOM 580 C CA . GLY A 1 73 ? -1.315 -3.327 -4.992 1.00 95.12 73 GLY A CA 1
ATOM 581 C C . GLY A 1 73 ? 0.175 -3.032 -5.136 1.00 95.12 73 GLY A C 1
ATOM 582 O O . GLY A 1 73 ? 0.779 -3.420 -6.134 1.00 95.12 73 GLY A O 1
ATOM 583 N N . ILE A 1 74 ? 0.794 -2.441 -4.109 1.00 95.75 74 ILE A N 1
ATOM 584 C CA . ILE A 1 74 ? 2.244 -2.187 -4.074 1.00 95.75 74 ILE A CA 1
ATOM 585 C C . ILE A 1 74 ? 3.027 -3.495 -4.219 1.00 95.75 74 ILE A C 1
ATOM 587 O O . ILE A 1 74 ? 3.995 -3.549 -4.971 1.00 95.75 74 ILE A O 1
ATOM 591 N N . MET A 1 75 ? 2.606 -4.552 -3.526 1.00 94.94 75 MET A N 1
ATOM 592 C CA . MET A 1 75 ? 3.287 -5.845 -3.519 1.00 94.94 75 MET A CA 1
ATOM 593 C C . MET A 1 75 ? 3.219 -6.533 -4.890 1.00 94.94 75 MET A C 1
ATOM 595 O O . MET A 1 75 ? 4.237 -7.006 -5.397 1.00 94.94 75 MET A O 1
ATOM 599 N N . ILE A 1 76 ? 2.040 -6.527 -5.524 1.00 95.44 76 ILE A N 1
ATOM 600 C CA . ILE A 1 76 ? 1.834 -7.082 -6.869 1.00 95.44 76 ILE A CA 1
ATOM 601 C C . ILE A 1 76 ? 2.612 -6.271 -7.906 1.00 95.44 76 ILE A C 1
ATOM 603 O O . ILE A 1 76 ? 3.349 -6.853 -8.700 1.00 95.44 76 ILE A O 1
ATOM 607 N N . CYS A 1 77 ? 2.511 -4.939 -7.888 1.00 94.88 77 CYS A N 1
ATOM 608 C CA . CYS A 1 77 ? 3.282 -4.082 -8.788 1.00 94.88 77 CYS A CA 1
ATOM 609 C C . CYS A 1 77 ? 4.788 -4.262 -8.574 1.00 94.88 77 CYS A C 1
ATOM 611 O O . CYS A 1 77 ? 5.536 -4.374 -9.543 1.00 94.88 77 CYS A O 1
ATOM 613 N N . GLY A 1 78 ? 5.235 -4.345 -7.322 1.00 94.31 78 GLY A N 1
ATOM 614 C CA . GLY A 1 78 ? 6.624 -4.603 -6.970 1.00 94.31 78 GLY A CA 1
ATOM 615 C C . GLY A 1 78 ? 7.134 -5.896 -7.593 1.00 94.31 78 GLY A C 1
ATOM 616 O O . GLY A 1 78 ? 8.139 -5.866 -8.300 1.00 94.31 78 GLY A O 1
ATOM 617 N N . PHE A 1 79 ? 6.400 -6.994 -7.408 1.00 95.25 79 PHE A N 1
ATOM 618 C CA . PHE A 1 79 ? 6.742 -8.304 -7.958 1.00 95.25 79 PHE A CA 1
ATOM 619 C C . PHE A 1 79 ? 6.726 -8.327 -9.494 1.00 95.25 79 PHE A C 1
ATOM 621 O O . PHE A 1 79 ? 7.719 -8.705 -10.115 1.00 95.25 79 PHE A O 1
ATOM 628 N N . VAL A 1 80 ? 5.634 -7.868 -10.115 1.00 95.62 80 VAL A N 1
ATOM 629 C CA . VAL A 1 80 ? 5.477 -7.854 -11.579 1.00 95.62 80 VAL A CA 1
ATOM 630 C C . VAL A 1 80 ? 6.524 -6.958 -12.232 1.00 95.62 80 VAL A C 1
ATOM 632 O O . VAL A 1 80 ? 7.180 -7.371 -13.186 1.00 95.62 80 VAL A O 1
ATOM 635 N N . GLY A 1 81 ? 6.727 -5.749 -11.709 1.00 94.56 81 GLY A N 1
ATOM 636 C CA . GLY A 1 81 ? 7.723 -4.836 -12.252 1.00 94.56 81 GLY A CA 1
ATOM 637 C C . GLY A 1 81 ? 9.145 -5.365 -12.074 1.00 94.56 81 GLY A C 1
ATOM 638 O O . GLY A 1 81 ? 9.942 -5.234 -12.995 1.00 94.56 81 GLY A O 1
ATOM 639 N N . ASN A 1 82 ? 9.465 -6.044 -10.966 1.00 94.00 82 ASN A N 1
ATOM 640 C CA . ASN A 1 82 ? 10.783 -6.663 -10.792 1.00 94.00 82 ASN A CA 1
ATOM 641 C C . ASN A 1 82 ? 11.074 -7.686 -11.905 1.00 94.00 82 ASN A C 1
ATOM 643 O O . ASN A 1 82 ? 12.117 -7.596 -12.550 1.00 94.00 82 ASN A O 1
ATOM 647 N N . ILE A 1 83 ? 10.115 -8.570 -12.205 1.00 94.62 83 ILE A N 1
ATOM 648 C CA . ILE A 1 83 ? 10.229 -9.542 -13.303 1.00 94.62 83 ILE A CA 1
ATOM 649 C C . ILE A 1 83 ? 10.400 -8.821 -14.645 1.00 94.62 83 ILE A C 1
ATOM 651 O O . ILE A 1 83 ? 11.377 -9.069 -15.349 1.00 94.62 83 ILE A O 1
ATOM 655 N N . VAL A 1 84 ? 9.504 -7.890 -14.983 1.00 95.25 84 VAL A N 1
ATOM 656 C CA . VAL A 1 84 ? 9.516 -7.194 -16.281 1.00 95.25 84 VAL A CA 1
ATOM 657 C C . VAL A 1 84 ? 10.812 -6.407 -16.492 1.00 95.25 84 VAL A C 1
ATOM 659 O O . VAL A 1 84 ? 11.450 -6.535 -17.536 1.00 95.25 84 VAL A O 1
ATOM 662 N N . PHE A 1 85 ? 11.244 -5.619 -15.506 1.00 94.06 85 PHE A N 1
ATOM 663 C CA . PHE A 1 85 ? 12.450 -4.799 -15.631 1.00 94.06 85 PHE A CA 1
ATOM 664 C C . PHE A 1 85 ? 13.735 -5.632 -15.612 1.00 94.06 85 PHE A C 1
ATOM 666 O O . PHE A 1 85 ? 14.691 -5.254 -16.291 1.00 94.06 85 PHE A O 1
ATOM 673 N N . SER A 1 86 ? 13.749 -6.781 -14.922 1.00 92.44 86 SER A N 1
ATOM 674 C CA . SER A 1 86 ? 14.895 -7.702 -14.937 1.00 92.44 86 SER A CA 1
ATOM 675 C C . SER A 1 86 ? 15.176 -8.276 -16.328 1.00 92.44 86 SER A C 1
ATOM 677 O O . SER A 1 86 ? 16.335 -8.478 -16.680 1.00 92.44 86 SER A O 1
ATOM 679 N N . MET A 1 87 ? 14.133 -8.468 -17.146 1.00 93.50 87 MET A N 1
ATOM 680 C CA . MET A 1 87 ? 14.263 -8.967 -18.519 1.00 93.50 87 MET A CA 1
ATOM 681 C C . MET A 1 87 ? 14.801 -7.912 -19.492 1.00 93.50 87 MET A C 1
ATOM 683 O O . MET A 1 87 ? 15.365 -8.267 -20.522 1.00 93.50 87 MET A O 1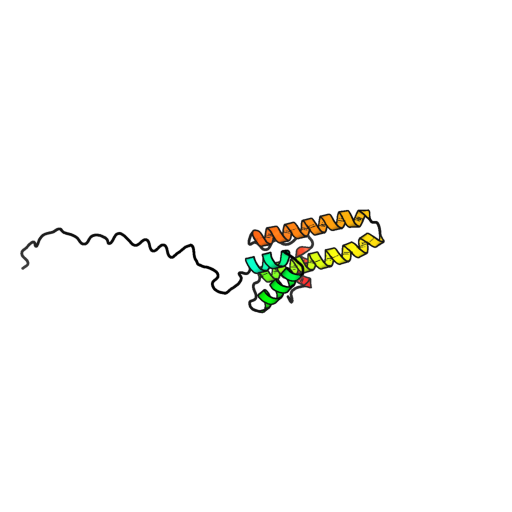
ATOM 687 N N . ILE A 1 88 ? 14.611 -6.624 -19.189 1.00 93.62 88 ILE A N 1
ATOM 688 C CA . ILE A 1 88 ? 15.025 -5.518 -20.060 1.00 93.62 88 ILE A CA 1
ATOM 689 C C . ILE A 1 88 ? 16.462 -5.110 -19.739 1.00 93.62 88 ILE A C 1
ATOM 691 O O . ILE A 1 88 ? 17.327 -5.128 -20.612 1.00 93.62 88 ILE A O 1
ATOM 695 N N . HIS A 1 89 ? 16.712 -4.692 -18.494 1.00 92.25 89 HIS A N 1
ATOM 696 C CA . HIS A 1 89 ? 18.021 -4.210 -18.068 1.00 92.25 89 HIS A CA 1
ATOM 697 C C . HIS A 1 89 ? 18.129 -4.149 -16.542 1.00 92.25 89 HIS A C 1
ATOM 699 O O . HIS A 1 89 ? 17.285 -3.559 -15.866 1.00 92.25 89 HIS A O 1
ATOM 705 N N . ASN A 1 90 ? 19.229 -4.662 -15.987 1.00 88.75 90 ASN A N 1
ATOM 706 C CA . ASN A 1 90 ? 19.378 -4.829 -14.538 1.00 88.75 90 ASN A CA 1
ATOM 707 C C . ASN A 1 90 ? 19.327 -3.497 -13.756 1.00 88.75 90 ASN A C 1
ATOM 709 O O . ASN A 1 90 ? 18.817 -3.443 -12.640 1.00 88.75 90 ASN A O 1
ATOM 713 N N . SER A 1 91 ? 19.781 -2.384 -14.348 1.00 91.31 91 SER A N 1
ATOM 714 C CA . SER A 1 91 ? 19.705 -1.061 -13.701 1.00 91.31 91 SER A CA 1
ATOM 715 C C . SER A 1 91 ? 18.269 -0.557 -13.501 1.00 91.31 91 SER A C 1
ATOM 717 O O . SER A 1 91 ? 18.023 0.210 -12.571 1.00 91.31 91 SER A O 1
ATOM 719 N N . LEU A 1 92 ? 17.310 -0.992 -14.331 1.00 93.06 92 LEU A N 1
ATOM 720 C CA . LEU A 1 92 ? 15.902 -0.601 -14.188 1.00 93.06 92 LEU A CA 1
ATOM 721 C C . LEU A 1 92 ? 15.261 -1.239 -12.954 1.00 93.06 92 LEU A C 1
ATOM 723 O O . LEU A 1 92 ? 14.392 -0.629 -12.336 1.00 93.06 92 LEU A O 1
ATOM 727 N N . VAL A 1 93 ? 15.735 -2.420 -12.546 1.00 93.94 93 VAL A N 1
ATOM 728 C CA . VAL A 1 93 ? 15.277 -3.100 -11.327 1.00 93.94 93 VAL A CA 1
ATOM 729 C C . VAL A 1 93 ? 15.550 -2.242 -10.094 1.00 93.94 93 VAL A C 1
ATOM 731 O O . VAL A 1 93 ? 14.685 -2.119 -9.230 1.00 93.94 93 VAL A O 1
ATOM 734 N N . MET A 1 94 ? 16.720 -1.599 -10.028 1.00 93.81 94 MET A N 1
ATOM 735 C CA . MET A 1 94 ? 17.077 -0.727 -8.906 1.00 93.81 94 MET A CA 1
ATOM 736 C C . MET A 1 94 ? 16.186 0.519 -8.851 1.00 93.81 94 MET A C 1
ATOM 738 O O . MET A 1 94 ? 15.683 0.869 -7.785 1.00 93.81 94 MET A O 1
ATOM 742 N N . ILE A 1 95 ? 15.937 1.155 -10.000 1.00 94.88 95 ILE A N 1
ATOM 743 C CA . ILE A 1 95 ? 15.041 2.317 -10.092 1.00 94.88 95 ILE A CA 1
ATOM 744 C C . ILE A 1 95 ? 13.620 1.921 -9.674 1.00 94.88 95 ILE A C 1
ATOM 746 O O . ILE A 1 95 ? 12.995 2.607 -8.865 1.00 94.88 95 ILE A O 1
ATOM 750 N N . TRP A 1 96 ? 13.127 0.785 -10.169 1.00 95.31 96 TRP A N 1
ATOM 751 C CA . TRP A 1 96 ? 11.812 0.266 -9.811 1.00 95.31 96 TRP A CA 1
ATOM 752 C C . TRP A 1 96 ? 11.693 -0.048 -8.317 1.00 95.31 96 TRP A C 1
ATOM 754 O O . TRP A 1 96 ? 10.712 0.337 -7.683 1.00 95.31 96 TRP A O 1
ATOM 764 N N . ALA A 1 97 ? 12.706 -0.688 -7.731 1.00 94.38 97 ALA A N 1
ATOM 765 C CA . ALA A 1 97 ? 12.732 -0.999 -6.306 1.00 94.38 97 ALA A CA 1
ATOM 766 C C . ALA A 1 97 ? 12.640 0.268 -5.440 1.00 94.38 97 ALA A C 1
ATOM 768 O O . ALA A 1 97 ? 11.909 0.275 -4.451 1.00 94.38 97 ALA A O 1
ATOM 769 N N . ILE A 1 98 ? 13.312 1.355 -5.837 1.00 95.75 98 ILE A N 1
ATOM 770 C CA . ILE A 1 98 ? 13.217 2.650 -5.148 1.00 95.75 98 ILE A CA 1
ATOM 771 C C . ILE A 1 98 ? 11.794 3.215 -5.243 1.00 95.75 98 ILE A C 1
ATOM 773 O O . ILE A 1 98 ? 11.254 3.664 -4.235 1.00 95.75 98 ILE A O 1
ATOM 777 N N . LEU A 1 99 ? 11.152 3.159 -6.415 1.00 95.00 99 LEU A N 1
ATOM 778 C CA . LEU A 1 99 ? 9.770 3.630 -6.580 1.00 95.00 99 LEU A CA 1
ATOM 779 C C . LEU A 1 99 ? 8.782 2.844 -5.708 1.00 95.00 99 LEU A C 1
ATOM 781 O O . LEU A 1 99 ? 7.934 3.439 -5.042 1.00 95.00 99 LEU A O 1
ATOM 785 N N . VAL A 1 100 ? 8.919 1.518 -5.669 1.00 95.25 100 VAL A N 1
ATOM 786 C CA . VAL A 1 100 ? 8.106 0.636 -4.818 1.00 95.25 100 VAL A CA 1
ATOM 787 C C . VAL A 1 100 ? 8.339 0.947 -3.339 1.00 95.25 100 VAL A C 1
ATOM 789 O O . VAL A 1 100 ? 7.379 1.023 -2.573 1.00 95.25 100 VAL A O 1
ATOM 792 N N . LEU A 1 101 ? 9.591 1.184 -2.938 1.00 95.56 101 LEU A N 1
ATOM 793 C CA . LEU A 1 101 ? 9.935 1.560 -1.569 1.00 95.56 101 LEU A CA 1
ATOM 794 C C . LEU A 1 101 ? 9.310 2.907 -1.179 1.00 95.56 101 LEU A C 1
ATOM 796 O O . LEU A 1 101 ? 8.735 3.020 -0.100 1.00 95.56 101 LEU A O 1
ATOM 800 N N . VAL A 1 102 ? 9.356 3.912 -2.057 1.00 95.50 102 VAL A N 1
ATOM 801 C CA . VAL A 1 102 ? 8.711 5.215 -1.825 1.00 95.50 102 VAL A CA 1
ATOM 802 C C . VAL A 1 102 ? 7.196 5.060 -1.694 1.00 95.50 102 VAL A C 1
ATOM 804 O O . VAL A 1 102 ? 6.607 5.593 -0.754 1.00 95.50 102 VAL A O 1
ATOM 807 N N . ALA A 1 103 ? 6.562 4.295 -2.585 1.00 95.12 103 ALA A N 1
ATOM 808 C CA . ALA A 1 103 ? 5.133 4.004 -2.513 1.00 95.12 103 ALA A CA 1
ATOM 809 C C . ALA A 1 103 ? 4.758 3.313 -1.189 1.00 95.12 103 ALA A C 1
ATOM 811 O O . ALA A 1 103 ? 3.769 3.682 -0.550 1.00 95.12 103 ALA A O 1
ATOM 812 N N . TRP A 1 104 ? 5.580 2.361 -0.737 1.00 94.94 104 TRP A N 1
ATOM 813 C CA . TRP A 1 104 ? 5.413 1.702 0.556 1.00 94.94 104 TRP A CA 1
ATOM 814 C C . TRP A 1 104 ? 5.538 2.672 1.734 1.00 94.94 104 TRP A C 1
ATOM 816 O O . TRP A 1 104 ? 4.682 2.648 2.616 1.00 94.94 104 TRP A O 1
ATOM 826 N N . ILE A 1 105 ? 6.539 3.560 1.734 1.00 94.75 105 ILE A N 1
ATOM 827 C CA . ILE A 1 105 ? 6.717 4.572 2.788 1.00 94.75 105 ILE A CA 1
ATOM 828 C C . ILE A 1 105 ? 5.507 5.509 2.843 1.00 94.75 105 ILE A C 1
ATOM 830 O O . ILE A 1 105 ? 4.987 5.748 3.929 1.00 94.75 105 ILE A O 1
ATOM 834 N N . ILE A 1 106 ? 5.024 6.010 1.700 1.00 94.31 106 ILE A N 1
ATOM 835 C CA . ILE A 1 106 ? 3.836 6.881 1.643 1.00 94.31 106 ILE A CA 1
ATOM 836 C C . ILE A 1 106 ? 2.623 6.168 2.253 1.00 94.31 106 ILE A C 1
ATOM 838 O O . ILE A 1 106 ? 1.913 6.747 3.077 1.00 94.31 106 ILE A O 1
ATOM 842 N N . SER A 1 107 ? 2.420 4.900 1.889 1.00 93.88 107 SER A N 1
ATOM 843 C CA . SER A 1 107 ? 1.343 4.068 2.428 1.00 93.88 107 SER A CA 1
ATOM 844 C C . SER A 1 107 ? 1.481 3.863 3.944 1.00 93.88 107 SER A C 1
ATOM 846 O O . SER A 1 107 ? 0.524 4.067 4.688 1.00 93.88 107 SER A O 1
ATOM 848 N N . LEU A 1 108 ? 2.682 3.548 4.435 1.00 94.31 108 LEU A N 1
ATOM 849 C CA . LEU A 1 108 ? 2.937 3.348 5.862 1.00 94.31 108 LEU A CA 1
ATOM 850 C C . LEU A 1 108 ? 2.755 4.642 6.673 1.00 94.31 108 LEU A C 1
ATOM 852 O O . LEU A 1 108 ? 2.119 4.631 7.726 1.00 94.31 108 LEU A O 1
ATOM 856 N N . VAL A 1 109 ? 3.285 5.766 6.188 1.00 94.19 109 VAL A N 1
ATOM 857 C CA . VAL A 1 109 ? 3.141 7.078 6.839 1.00 94.19 109 VAL A CA 1
ATOM 858 C C . VAL A 1 109 ? 1.672 7.482 6.900 1.00 94.19 109 VAL A C 1
ATOM 860 O O . VAL A 1 109 ? 1.216 7.961 7.941 1.00 94.19 109 VAL A O 1
ATOM 863 N N . GLY A 1 110 ? 0.914 7.241 5.829 1.00 92.88 110 GLY A N 1
ATOM 864 C CA . GLY A 1 110 ? -0.535 7.396 5.834 1.00 92.88 110 GLY A CA 1
ATOM 865 C C . GLY A 1 110 ? -1.193 6.555 6.931 1.00 92.88 110 GLY A C 1
ATOM 866 O O . GLY A 1 110 ? -1.929 7.101 7.753 1.00 92.88 110 GLY A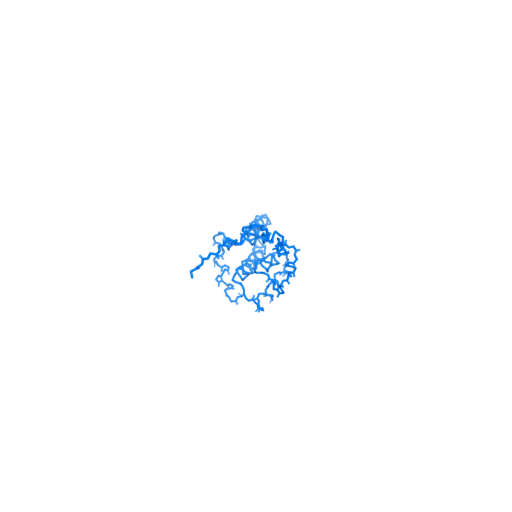 O 1
ATOM 867 N N . ALA A 1 111 ? -0.848 5.263 7.010 1.00 92.31 111 ALA A N 1
ATOM 868 C CA . ALA A 1 111 ? -1.392 4.330 7.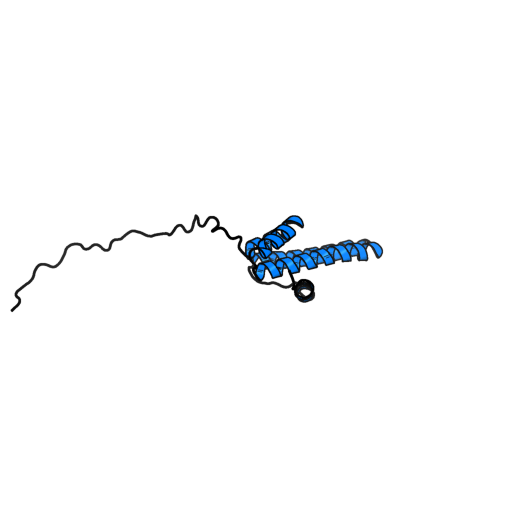997 1.00 92.31 111 ALA A CA 1
ATOM 869 C C . ALA A 1 111 ? -1.127 4.776 9.452 1.00 92.31 111 ALA A C 1
ATOM 871 O O . ALA A 1 111 ? -1.956 4.558 10.341 1.00 92.31 111 ALA A O 1
ATOM 872 N N . ILE A 1 112 ? 0.008 5.432 9.703 1.00 92.81 112 ILE A N 1
ATOM 873 C CA . ILE A 1 112 ? 0.375 5.991 11.013 1.00 92.81 112 ILE A CA 1
ATOM 874 C C . ILE A 1 112 ? -0.351 7.318 11.287 1.00 92.81 112 ILE A C 1
ATOM 876 O O . ILE A 1 112 ? -0.707 7.596 12.437 1.00 92.81 112 ILE A O 1
ATOM 880 N N . SER A 1 113 ? -0.596 8.116 10.246 1.00 88.88 113 SER A N 1
ATOM 881 C CA . SER A 1 113 ? -1.189 9.460 10.329 1.00 88.88 113 SER A CA 1
ATOM 882 C C . SER A 1 113 ? -2.709 9.470 10.506 1.00 88.88 113 SER A C 1
ATOM 884 O O . SER A 1 113 ? -3.286 10.547 10.632 1.00 88.88 113 SER A O 1
ATOM 886 N N . ASP A 1 114 ? -3.350 8.298 10.531 1.00 84.69 114 ASP A N 1
ATOM 887 C CA . ASP A 1 114 ? -4.803 8.140 10.702 1.00 84.69 114 ASP A CA 1
ATOM 888 C C . ASP A 1 114 ? -5.627 8.839 9.605 1.00 84.69 114 ASP A C 1
ATOM 890 O O . ASP A 1 114 ? -6.753 9.286 9.810 1.00 84.69 114 ASP A O 1
ATOM 894 N N . LYS A 1 115 ? -5.037 8.956 8.413 1.00 87.44 115 LYS A N 1
ATOM 895 C CA . LYS A 1 115 ? -5.668 9.504 7.209 1.00 87.44 115 LYS A CA 1
ATOM 896 C C . LYS A 1 115 ? -5.528 8.493 6.090 1.00 87.44 115 LYS A C 1
ATOM 898 O O . LYS A 1 115 ? -4.486 7.857 5.984 1.00 87.44 115 LYS A O 1
ATOM 903 N N . GLU A 1 116 ? -6.554 8.330 5.267 1.00 89.81 116 GLU A N 1
ATOM 904 C CA . GLU A 1 116 ? -6.477 7.501 4.061 1.00 89.81 116 GLU A CA 1
ATOM 905 C C . GLU A 1 116 ? -5.659 8.255 3.005 1.00 89.81 116 GLU A C 1
ATOM 907 O O . GLU A 1 116 ? -6.164 9.124 2.297 1.00 89.81 116 GLU A O 1
ATOM 912 N N . THR A 1 117 ? -4.356 7.977 2.961 1.00 90.12 117 THR A N 1
ATOM 913 C CA . THR A 1 117 ? -3.432 8.598 2.011 1.00 90.12 117 THR A CA 1
ATOM 914 C C . THR A 1 117 ? -3.238 7.656 0.835 1.00 90.12 117 THR A C 1
ATOM 916 O O . THR A 1 117 ? -2.530 6.649 0.924 1.00 90.12 117 THR A O 1
ATOM 919 N N . GLU A 1 118 ? -3.863 7.983 -0.291 1.00 91.25 118 GLU A N 1
ATOM 920 C CA . GLU A 1 118 ? -3.636 7.274 -1.548 1.00 91.25 118 GLU A CA 1
ATOM 921 C C . GLU A 1 118 ? -2.236 7.572 -2.085 1.00 91.25 118 GLU A C 1
ATOM 923 O O . GLU A 1 118 ? -1.756 8.707 -2.031 1.00 91.25 118 GLU A O 1
ATOM 928 N N . ILE A 1 119 ? -1.575 6.554 -2.641 1.00 90.50 119 ILE A N 1
ATOM 929 C CA . ILE A 1 119 ? -0.361 6.795 -3.423 1.00 90.50 119 ILE A CA 1
ATOM 930 C C . ILE A 1 119 ? -0.762 7.629 -4.645 1.00 90.50 119 ILE A C 1
ATOM 932 O O . ILE A 1 119 ? -1.678 7.230 -5.372 1.00 90.50 119 ILE A O 1
ATOM 936 N N . PRO A 1 120 ? -0.084 8.758 -4.909 1.00 87.12 120 PRO A N 1
ATOM 937 C CA . PRO A 1 120 ? -0.416 9.604 -6.043 1.00 87.12 120 PRO A CA 1
ATOM 938 C C . PRO A 1 120 ? -0.357 8.805 -7.351 1.00 87.12 120 PRO A C 1
ATOM 940 O O . PRO A 1 120 ? 0.497 7.936 -7.527 1.00 87.12 120 PRO A O 1
ATOM 943 N N . TYR A 1 121 ? -1.273 9.110 -8.270 1.00 88.44 121 TYR A N 1
ATOM 944 C CA . TYR A 1 121 ? -1.456 8.473 -9.582 1.00 88.44 121 TYR A CA 1
ATOM 945 C C . TYR A 1 121 ? -1.948 7.020 -9.582 1.00 88.44 121 TYR A C 1
ATOM 947 O O . TYR A 1 121 ? -2.785 6.697 -10.418 1.00 88.44 121 TYR A O 1
ATOM 955 N N . ILE A 1 122 ? -1.466 6.151 -8.688 1.00 91.69 122 ILE A N 1
ATOM 956 C CA . ILE A 1 122 ? -1.753 4.702 -8.746 1.00 91.69 122 ILE A CA 1
ATOM 957 C C . ILE A 1 122 ? -2.686 4.187 -7.640 1.00 91.69 122 ILE A C 1
ATOM 959 O O . ILE A 1 122 ? -3.266 3.112 -7.785 1.00 91.69 122 ILE A O 1
ATOM 963 N N . GLY A 1 123 ? -2.864 4.941 -6.552 1.00 87.88 123 GLY A N 1
ATOM 964 C CA . GLY A 1 123 ? -3.639 4.515 -5.382 1.00 87.88 123 GLY A CA 1
ATOM 965 C C . GLY A 1 123 ? -5.095 4.185 -5.709 1.00 87.88 123 GLY A C 1
ATOM 966 O O . GLY A 1 123 ? -5.580 3.120 -5.329 1.00 87.88 123 GLY A O 1
ATOM 967 N N . SER A 1 124 ? -5.762 5.026 -6.501 1.00 93.25 124 SER A N 1
ATOM 968 C CA . SER A 1 124 ? -7.157 4.821 -6.913 1.00 93.25 124 SER A CA 1
ATOM 969 C C . SER A 1 124 ? -7.372 3.521 -7.701 1.00 93.25 124 SER A C 1
ATOM 971 O O . SER A 1 124 ? -8.394 2.849 -7.531 1.00 93.25 124 SER A O 1
ATOM 973 N N . TYR A 1 125 ? -6.389 3.103 -8.507 1.00 94.81 125 TYR A N 1
ATOM 974 C CA . TYR A 1 125 ? -6.434 1.821 -9.211 1.00 94.81 125 TYR A CA 1
ATOM 975 C C . TYR A 1 125 ? -6.409 0.652 -8.231 1.00 94.81 125 TYR A C 1
ATOM 977 O O . TYR A 1 125 ? -7.213 -0.266 -8.373 1.00 94.81 125 TYR A O 1
ATOM 985 N N . PHE A 1 126 ? -5.565 0.705 -7.196 1.00 95.00 126 PHE A N 1
ATOM 986 C CA . PHE A 1 126 ? -5.523 -0.332 -6.160 1.00 95.00 126 PHE A CA 1
ATOM 987 C C . PHE A 1 126 ? -6.851 -0.429 -5.410 1.00 95.00 126 PHE A C 1
ATOM 989 O O . PHE A 1 126 ? -7.373 -1.529 -5.212 1.00 95.00 126 PHE A O 1
ATOM 996 N N . GLN A 1 127 ? -7.447 0.712 -5.058 1.00 95.56 127 GLN A N 1
ATOM 997 C CA . GLN A 1 127 ? -8.741 0.729 -4.380 1.00 95.56 127 GLN A CA 1
ATOM 998 C C . GLN A 1 127 ? -9.852 0.108 -5.239 1.00 95.56 127 GLN A C 1
ATOM 1000 O O . GLN A 1 127 ? -10.705 -0.605 -4.703 1.00 95.56 127 GLN A O 1
ATOM 1005 N N . ASN A 1 128 ? -9.822 0.323 -6.560 1.00 95.62 128 ASN A N 1
ATOM 1006 C CA . ASN A 1 128 ? -10.809 -0.222 -7.492 1.00 95.62 128 ASN A CA 1
ATOM 1007 C C . ASN A 1 128 ? -10.575 -1.708 -7.827 1.00 95.62 128 ASN A C 1
ATOM 1009 O O . ASN A 1 128 ? -11.527 -2.490 -7.813 1.00 95.62 128 ASN A O 1
ATOM 1013 N N . TRP A 1 129 ? -9.331 -2.118 -8.097 1.00 94.19 129 TRP A N 1
ATOM 1014 C CA . TRP A 1 129 ? -8.979 -3.510 -8.415 1.00 94.19 129 TRP A CA 1
ATOM 1015 C C . TRP A 1 129 ? -9.273 -4.453 -7.253 1.00 94.19 129 TRP A C 1
ATOM 1017 O O . TRP A 1 129 ? -9.766 -5.560 -7.462 1.00 94.19 129 TRP A O 1
ATOM 1027 N N . PHE A 1 130 ? -9.030 -3.997 -6.025 1.00 94.50 130 PHE A N 1
ATOM 1028 C CA . PHE A 1 130 ? -9.169 -4.816 -4.826 1.00 94.50 130 PHE A CA 1
ATOM 1029 C C . PHE A 1 130 ? -10.396 -4.457 -3.985 1.00 94.50 130 PHE A C 1
ATOM 1031 O O . PHE A 1 130 ? -10.464 -4.832 -2.820 1.00 94.50 130 PHE A O 1
ATOM 1038 N N . LYS A 1 131 ? -11.396 -3.766 -4.550 1.00 92.56 131 LYS A N 1
ATOM 1039 C CA . LYS A 1 131 ? -12.603 -3.303 -3.832 1.00 92.56 131 LYS A CA 1
ATOM 1040 C C . LYS A 1 131 ? -13.395 -4.391 -3.090 1.00 92.56 131 LYS A C 1
ATOM 1042 O O . LYS A 1 131 ? -14.212 -4.059 -2.242 1.00 92.56 131 LYS A O 1
ATOM 1047 N N . GLY A 1 132 ? -13.194 -5.662 -3.444 1.00 88.44 132 GLY A N 1
ATOM 1048 C CA . GLY A 1 132 ? -13.844 -6.808 -2.805 1.00 88.44 132 GLY A CA 1
ATOM 1049 C C . GLY A 1 132 ? -13.171 -7.305 -1.520 1.00 88.44 132 GLY A C 1
ATOM 1050 O O . GLY A 1 132 ? -13.748 -8.165 -0.858 1.00 88.44 132 GLY A O 1
ATOM 1051 N N . LEU A 1 133 ? -11.979 -6.800 -1.175 1.00 84.69 133 LEU A N 1
ATOM 1052 C CA . LEU A 1 133 ? -11.259 -7.164 0.052 1.00 84.69 133 LEU A CA 1
ATOM 1053 C C . LEU A 1 133 ? -11.806 -6.413 1.268 1.00 84.69 133 LEU A C 1
ATOM 1055 O O . LEU A 1 133 ? -12.042 -5.189 1.190 1.00 84.69 133 LEU A O 1
#

pLDDT: mean 83.95, std 16.53, range [43.19, 96.44]

Foldseek 3Di:
DDDDDDDDDDDPDPPPDDPPPVCPPPPPPPPAQDLLNLLLLCLPDPVSLVVSVVSCVVPPDPSSLLSSLQVVQLVVQLVVQCVVVVVVDPVVNVVSNVVSVVSSVQSNVCSVVVHSRADPPCSVVSCVVSVVD